Protein AF-A0A402BF97-F1 (afdb_monomer)

Organism: NCBI:txid2014873

Mean predicted aligned error: 12.99 Å

Structure (mmCIF, N/CA/C/O backbone):
data_AF-A0A402BF97-F1
#
_entry.id   AF-A0A402BF97-F1
#
loop_
_atom_site.group_PDB
_a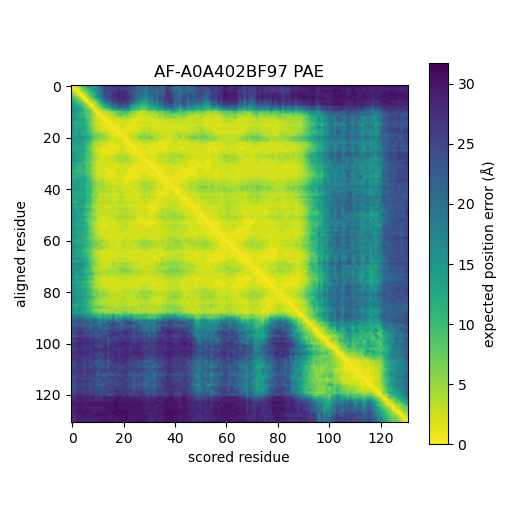tom_site.id
_atom_site.type_symbol
_atom_site.label_atom_id
_atom_site.label_alt_id
_atom_site.label_comp_id
_atom_site.label_asym_id
_atom_site.label_entity_id
_atom_site.label_seq_id
_atom_site.pdbx_PDB_ins_code
_atom_site.Cartn_x
_atom_site.Cartn_y
_atom_site.Cartn_z
_atom_site.occupancy
_atom_site.B_iso_or_equiv
_atom_site.auth_seq_id
_atom_site.auth_comp_id
_atom_site.auth_asym_id
_atom_site.auth_atom_id
_atom_site.pdbx_PDB_model_num
ATOM 1 N N . MET A 1 1 ? 10.511 -1.731 18.478 1.00 39.34 1 MET A N 1
ATOM 2 C CA . MET A 1 1 ? 10.636 -0.772 17.361 1.00 39.34 1 MET A CA 1
ATOM 3 C C . MET A 1 1 ? 11.993 -0.992 16.703 1.00 39.34 1 MET A C 1
ATOM 5 O O . MET A 1 1 ? 12.983 -0.596 17.311 1.00 39.34 1 MET A O 1
ATOM 9 N N . PRO A 1 2 ? 12.118 -1.704 15.572 1.00 38.75 2 PRO A N 1
ATOM 10 C CA . PRO A 1 2 ? 13.431 -1.872 14.973 1.00 38.75 2 PRO A CA 1
ATOM 11 C C . PRO A 1 2 ? 13.838 -0.575 14.261 1.00 38.75 2 PRO A C 1
ATOM 13 O O . PRO A 1 2 ? 13.144 -0.112 13.363 1.00 38.75 2 PRO A O 1
ATOM 16 N N . GLY A 1 3 ? 14.974 -0.020 14.689 1.00 37.81 3 GLY A N 1
ATOM 17 C CA . GLY A 1 3 ? 15.880 0.729 13.818 1.00 37.81 3 GLY A CA 1
ATOM 18 C C . GLY A 1 3 ? 15.685 2.239 13.737 1.00 37.81 3 GLY A C 1
ATOM 19 O O . GLY A 1 3 ? 15.266 2.763 12.713 1.00 37.81 3 GLY A O 1
ATOM 20 N N . ARG A 1 4 ? 16.097 2.963 14.779 1.00 64.31 4 ARG A N 1
ATOM 21 C CA . ARG A 1 4 ? 16.558 4.350 14.626 1.00 64.31 4 ARG A CA 1
ATOM 22 C C . ARG A 1 4 ? 18.004 4.298 14.107 1.00 64.31 4 ARG A C 1
ATOM 24 O O . ARG A 1 4 ? 18.837 3.841 14.878 1.00 64.31 4 ARG A O 1
ATOM 31 N N . SER A 1 5 ? 18.269 4.745 12.869 1.00 53.91 5 SER A N 1
ATOM 32 C CA . SER A 1 5 ? 19.495 5.451 12.410 1.00 53.91 5 SER A CA 1
ATOM 33 C C . SER A 1 5 ? 19.786 5.267 10.905 1.00 53.91 5 SER A C 1
ATOM 35 O O . SER A 1 5 ? 20.597 4.427 10.533 1.00 53.91 5 SER A O 1
ATOM 37 N N . ASP A 1 6 ? 19.206 6.112 10.054 1.00 41.72 6 ASP A N 1
ATOM 38 C CA . ASP A 1 6 ? 19.959 6.851 9.031 1.00 41.72 6 ASP A CA 1
ATOM 39 C C . ASP A 1 6 ? 19.217 8.181 8.781 1.00 41.72 6 ASP A C 1
ATOM 41 O O . ASP A 1 6 ? 18.034 8.303 9.095 1.00 41.72 6 ASP A O 1
ATOM 45 N N . GLY A 1 7 ? 19.929 9.218 8.342 1.00 43.75 7 GLY A N 1
ATOM 46 C CA . GLY A 1 7 ? 19.412 10.578 8.157 1.00 43.75 7 GLY A CA 1
ATOM 47 C C . GLY A 1 7 ? 18.407 10.762 7.012 1.00 43.75 7 GLY A C 1
ATOM 48 O O . GLY A 1 7 ? 18.097 11.904 6.677 1.00 43.75 7 GLY A O 1
ATOM 49 N N . SER A 1 8 ? 17.889 9.695 6.411 1.00 49.78 8 SER A N 1
ATOM 50 C CA . SER A 1 8 ? 16.807 9.748 5.436 1.00 49.78 8 SER A CA 1
ATOM 51 C C . SER A 1 8 ? 15.483 9.898 6.164 1.00 49.78 8 SER A C 1
ATOM 53 O O . SER A 1 8 ? 14.869 8.944 6.639 1.00 49.78 8 SER A O 1
ATOM 55 N N . GLN A 1 9 ? 15.027 11.144 6.246 1.00 57.75 9 GLN A N 1
ATOM 56 C CA . GLN A 1 9 ? 13.617 11.448 6.448 1.00 57.75 9 GLN A CA 1
ATOM 57 C C . GLN A 1 9 ? 12.838 10.751 5.323 1.00 57.75 9 GLN A C 1
ATOM 59 O O . GLN A 1 9 ? 12.789 11.245 4.193 1.00 57.75 9 GLN A O 1
ATOM 64 N N . TRP A 1 10 ? 12.270 9.575 5.589 1.00 64.44 10 TRP A N 1
ATOM 65 C CA . TRP A 1 10 ? 11.377 8.922 4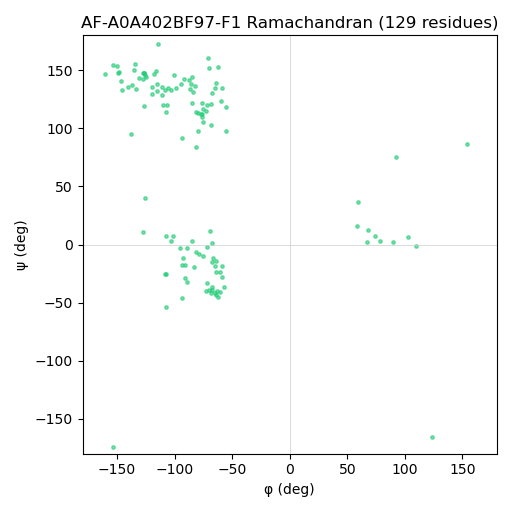.638 1.00 64.44 10 TRP A CA 1
ATOM 66 C C . TRP A 1 10 ? 10.108 9.760 4.564 1.00 64.44 10 TRP A C 1
ATOM 68 O O . TRP A 1 10 ? 9.278 9.766 5.474 1.00 64.44 10 TRP A O 1
ATOM 78 N N . HIS A 1 11 ? 9.997 10.533 3.492 1.00 80.62 11 HIS A N 1
ATOM 79 C CA . HIS A 1 11 ? 8.844 11.383 3.272 1.00 80.62 11 HIS A CA 1
ATOM 80 C C . HIS A 1 11 ? 7.631 10.487 3.021 1.00 80.62 11 HIS A C 1
ATOM 82 O O . HIS A 1 11 ? 7.686 9.539 2.234 1.00 80.62 11 HIS A O 1
ATOM 88 N N . THR A 1 12 ? 6.545 10.768 3.736 1.00 87.31 12 THR A N 1
ATOM 89 C CA . THR A 1 12 ? 5.246 10.156 3.462 1.00 87.31 12 THR A CA 1
ATOM 90 C C . THR A 1 12 ? 4.574 10.983 2.380 1.00 87.31 12 THR A C 1
ATOM 92 O O . THR A 1 12 ? 4.386 12.184 2.564 1.00 87.31 12 THR A O 1
ATOM 95 N N . TYR A 1 13 ? 4.234 10.349 1.262 1.00 90.38 13 TYR A N 1
ATOM 96 C CA . TYR A 1 13 ? 3.660 11.027 0.096 1.00 90.38 13 TYR A CA 1
ATOM 97 C C . TYR A 1 13 ? 2.176 10.718 -0.087 1.00 90.38 13 TYR A C 1
ATOM 99 O O . TYR A 1 13 ? 1.444 11.532 -0.643 1.00 90.38 13 TYR A O 1
ATOM 107 N N . ALA A 1 14 ? 1.716 9.573 0.422 1.00 93.38 14 ALA A N 1
ATOM 108 C CA . ALA A 1 14 ? 0.337 9.132 0.282 1.00 93.38 14 ALA A CA 1
ATOM 109 C C . ALA A 1 14 ? -0.254 8.699 1.627 1.00 93.38 14 ALA A C 1
ATOM 111 O O . ALA A 1 14 ? 0.424 8.088 2.457 1.00 93.38 14 ALA A O 1
ATOM 112 N N . LEU A 1 15 ? -1.540 8.990 1.821 1.00 95.56 15 LEU A N 1
ATOM 113 C CA . LEU A 1 15 ? -2.302 8.640 3.014 1.00 95.56 15 LEU A CA 1
ATOM 114 C C . LEU A 1 15 ? -3.751 8.343 2.625 1.00 95.56 15 LEU A C 1
ATOM 116 O O . LEU A 1 15 ? -4.326 9.055 1.804 1.00 95.56 15 LEU A O 1
ATOM 120 N N . THR A 1 16 ? -4.361 7.335 3.237 1.00 96.12 16 THR A N 1
ATOM 121 C CA . THR A 1 16 ? -5.793 7.074 3.091 1.00 96.12 16 THR A CA 1
ATOM 122 C C . THR A 1 16 ? -6.373 6.464 4.361 1.00 96.12 16 THR A C 1
ATOM 124 O O . THR A 1 16 ? -5.685 5.751 5.095 1.00 96.12 16 THR A O 1
ATOM 127 N N . TRP A 1 17 ? -7.639 6.765 4.630 1.00 95.69 17 TRP A N 1
ATOM 128 C CA . TRP A 1 17 ? -8.387 6.161 5.725 1.00 95.69 17 TRP A CA 1
ATOM 129 C C . TRP A 1 17 ? -9.005 4.851 5.269 1.00 95.69 17 TRP A C 1
ATOM 131 O O . TRP A 1 17 ? -9.579 4.775 4.183 1.00 95.69 17 TRP A O 1
ATOM 141 N N . ALA A 1 18 ? -8.940 3.838 6.126 1.00 93.88 18 ALA A N 1
ATOM 142 C CA . ALA A 1 18 ? -9.832 2.709 5.983 1.00 93.88 18 ALA A CA 1
ATOM 143 C C . ALA A 1 18 ? -11.275 3.139 6.332 1.00 93.88 18 ALA A C 1
ATOM 145 O O . ALA A 1 18 ? -11.476 4.042 7.150 1.00 93.88 18 ALA A O 1
ATOM 146 N N . PRO A 1 19 ? -12.296 2.483 5.756 1.00 91.81 19 PRO A N 1
ATOM 147 C CA . PRO A 1 19 ? -13.701 2.805 6.011 1.00 91.81 19 PRO A CA 1
ATOM 148 C C . PRO A 1 19 ? -14.135 2.540 7.455 1.00 91.81 19 PRO A C 1
ATOM 150 O O . PRO A 1 19 ? -15.154 3.064 7.892 1.00 91.81 19 PRO A O 1
ATOM 153 N N . ASP A 1 20 ? -13.371 1.728 8.193 1.00 89.94 20 ASP A N 1
ATOM 154 C CA . ASP A 1 20 ? -13.597 1.462 9.615 1.00 89.94 20 ASP A CA 1
ATOM 155 C C . ASP A 1 20 ? -13.353 2.698 10.506 1.00 89.94 20 ASP A C 1
ATOM 157 O O . ASP A 1 20 ? -13.758 2.705 11.667 1.00 89.94 20 ASP A O 1
ATOM 161 N N . GLY A 1 21 ? -12.689 3.737 9.979 1.00 90.44 21 GLY A N 1
ATOM 162 C CA . GLY A 1 21 ? -12.308 4.944 10.713 1.00 90.44 21 GLY A CA 1
ATOM 163 C C . GLY A 1 21 ? -11.257 4.725 11.809 1.00 90.44 21 GLY A C 1
ATOM 164 O O . GLY A 1 21 ? -10.894 5.672 12.504 1.00 90.44 21 GLY A O 1
ATOM 165 N N . ALA A 1 22 ? -10.761 3.500 11.977 1.00 93.25 22 ALA A N 1
ATOM 166 C CA . ALA A 1 22 ? -9.802 3.110 13.007 1.00 93.25 22 ALA A CA 1
ATOM 167 C C . ALA A 1 22 ? -8.414 2.830 12.423 1.00 93.25 22 ALA A C 1
ATOM 169 O O . ALA A 1 22 ? -7.409 2.973 13.127 1.00 93.25 22 ALA A O 1
ATOM 170 N N . THR A 1 23 ? -8.359 2.464 11.142 1.00 94.38 23 THR A N 1
ATOM 171 C CA . THR A 1 23 ? -7.130 2.113 10.443 1.00 94.38 23 THR A CA 1
ATOM 172 C C . THR A 1 23 ? -6.746 3.205 9.447 1.00 94.38 23 THR A C 1
ATOM 174 O O . THR A 1 23 ? -7.558 3.670 8.646 1.00 94.38 23 THR A O 1
ATOM 177 N N . LEU A 1 24 ? -5.476 3.602 9.461 1.00 95.25 24 LEU A N 1
ATOM 178 C CA . LEU A 1 24 ? -4.899 4.533 8.493 1.00 95.25 24 LEU A CA 1
ATOM 179 C C . LEU A 1 24 ? -3.834 3.812 7.676 1.00 95.25 24 LEU A C 1
ATOM 181 O O . LEU A 1 24 ? -3.033 3.070 8.238 1.00 95.25 24 LEU A O 1
ATOM 185 N N . VAL A 1 25 ? -3.787 4.041 6.367 1.00 96.12 25 VAL A N 1
ATOM 186 C CA . VAL A 1 25 ? -2.740 3.491 5.502 1.00 96.12 25 VAL A CA 1
ATOM 187 C C . VAL A 1 25 ? -1.898 4.620 4.931 1.00 96.12 25 VAL A C 1
ATOM 189 O O . VAL A 1 25 ? -2.430 5.608 4.432 1.00 96.12 25 VAL A O 1
ATOM 192 N N . SER A 1 26 ? -0.579 4.476 4.999 1.00 95.56 26 SER A N 1
ATOM 193 C CA . SER A 1 26 ? 0.380 5.453 4.479 1.00 95.56 26 SER A CA 1
ATOM 194 C C . SER A 1 26 ? 1.373 4.814 3.517 1.00 95.56 26 SER A C 1
ATOM 196 O O . SER A 1 26 ? 1.801 3.684 3.756 1.00 95.56 26 SER A O 1
ATOM 198 N N . GLY A 1 27 ? 1.795 5.566 2.502 1.00 94.88 27 GLY A N 1
ATOM 199 C CA . GLY A 1 27 ? 2.841 5.198 1.549 1.00 94.88 27 GLY A CA 1
ATOM 200 C C . GLY A 1 27 ? 4.006 6.189 1.576 1.00 94.88 27 GLY A C 1
ATOM 201 O O . GLY A 1 27 ? 3.791 7.404 1.628 1.00 94.88 27 GLY A O 1
ATOM 202 N N . GLY A 1 28 ? 5.234 5.666 1.569 1.00 91.00 28 GLY A N 1
ATOM 203 C CA . GLY A 1 28 ? 6.464 6.454 1.681 1.00 91.00 28 GLY A CA 1
ATOM 204 C C . GLY A 1 28 ? 7.361 6.427 0.442 1.00 91.00 28 GLY A C 1
ATOM 205 O O . GLY A 1 28 ? 7.144 5.664 -0.501 1.00 91.00 28 GLY A O 1
ATOM 206 N N . GLY A 1 29 ? 8.406 7.260 0.471 1.00 92.12 29 GLY A N 1
ATOM 207 C CA . GLY A 1 29 ? 9.489 7.268 -0.528 1.00 92.12 29 GLY A CA 1
ATOM 208 C C . GLY A 1 29 ? 10.331 5.990 -0.560 1.00 92.12 29 GLY A C 1
ATOM 209 O O . GLY A 1 29 ? 11.069 5.755 -1.507 1.00 92.12 29 GLY A O 1
ATOM 210 N N . ASP A 1 30 ? 10.203 5.155 0.467 1.00 90.62 30 ASP A N 1
ATOM 211 C CA . ASP A 1 30 ? 10.841 3.847 0.580 1.00 90.62 30 ASP A CA 1
ATOM 212 C C . ASP A 1 30 ? 10.049 2.720 -0.105 1.00 90.62 30 ASP A C 1
ATOM 214 O O . ASP A 1 30 ? 10.423 1.555 0.006 1.00 90.62 30 ASP A O 1
ATOM 218 N N . GLY A 1 31 ? 8.934 3.040 -0.770 1.00 91.81 31 GLY A N 1
ATOM 219 C CA . GLY A 1 31 ? 8.100 2.054 -1.463 1.00 91.81 31 GLY A CA 1
ATOM 220 C C . GLY A 1 31 ? 7.265 1.166 -0.550 1.00 91.81 31 GLY A C 1
ATOM 221 O O . GLY A 1 31 ? 6.607 0.231 -1.018 1.00 91.81 31 GLY A O 1
ATOM 222 N N . MET A 1 32 ? 7.255 1.464 0.750 1.00 93.88 32 MET A N 1
ATOM 223 C CA . MET A 1 32 ? 6.547 0.687 1.756 1.00 93.88 32 MET A CA 1
ATOM 224 C C . MET A 1 32 ? 5.159 1.269 2.018 1.00 93.88 32 MET A C 1
ATOM 226 O O . MET A 1 32 ? 4.985 2.480 2.194 1.00 93.88 32 MET A O 1
ATOM 230 N N . LEU A 1 33 ? 4.178 0.378 2.137 1.00 95.44 33 LEU A N 1
ATOM 231 C CA . LEU A 1 33 ? 2.878 0.666 2.734 1.00 95.44 33 LEU A CA 1
ATOM 232 C C . LEU A 1 33 ? 2.908 0.338 4.216 1.00 95.44 33 LEU A C 1
ATOM 234 O O . LEU A 1 33 ? 3.513 -0.653 4.623 1.00 95.44 33 LEU A O 1
ATOM 238 N N . ARG A 1 34 ? 2.235 1.151 5.025 1.00 94.62 34 ARG A N 1
ATOM 239 C CA . ARG A 1 34 ? 2.115 0.960 6.475 1.00 94.62 34 ARG A CA 1
ATOM 240 C C . ARG A 1 34 ? 0.673 1.146 6.906 1.00 94.62 34 ARG A C 1
ATOM 242 O O . ARG A 1 34 ? 0.058 2.133 6.516 1.00 94.62 34 ARG A O 1
ATOM 249 N N . TRP A 1 35 ? 0.174 0.229 7.725 1.00 95.56 35 TRP A N 1
ATOM 250 C CA . TRP A 1 35 ? -1.134 0.312 8.363 1.00 95.56 35 TRP A CA 1
ATOM 251 C C . TRP A 1 35 ? -0.947 0.709 9.818 1.00 95.56 35 TRP A C 1
ATOM 253 O O . TRP A 1 35 ? -0.138 0.119 10.539 1.00 95.56 35 TRP A O 1
ATOM 263 N N . TRP A 1 36 ? -1.739 1.676 10.247 1.00 95.31 36 TRP A N 1
ATOM 264 C CA . TRP A 1 36 ? -1.692 2.259 11.571 1.00 95.31 36 TRP A CA 1
ATOM 265 C C . TRP A 1 36 ? -3.022 2.039 12.265 1.00 95.31 36 TRP A C 1
ATOM 267 O O . TRP A 1 36 ? -4.067 2.382 11.718 1.00 95.31 36 TRP A O 1
ATOM 277 N N . ASP A 1 37 ? -2.967 1.513 13.481 1.00 94.75 37 ASP A N 1
ATOM 278 C CA . ASP A 1 37 ? -4.093 1.564 14.401 1.00 94.75 37 ASP A CA 1
ATOM 279 C C . ASP A 1 37 ? -4.082 2.939 15.072 1.00 94.75 37 ASP A C 1
ATOM 281 O O . ASP A 1 37 ? -3.150 3.283 15.806 1.00 94.75 37 ASP A O 1
ATOM 285 N N . VAL A 1 38 ? -5.100 3.751 14.791 1.00 94.31 38 VAL A N 1
ATOM 286 C CA . VAL A 1 38 ? -5.159 5.140 15.262 1.00 94.31 38 VAL A CA 1
ATOM 287 C C . VAL A 1 38 ? -5.421 5.221 16.764 1.00 94.31 38 VAL A C 1
ATOM 289 O O . VAL A 1 38 ? -4.889 6.111 17.431 1.00 94.31 38 VAL A O 1
ATOM 292 N N . ALA A 1 39 ? -6.188 4.282 17.321 1.00 93.81 39 ALA A N 1
ATOM 293 C CA . ALA A 1 39 ? -6.474 4.252 18.751 1.00 93.81 39 ALA A CA 1
ATOM 294 C C . ALA A 1 39 ? -5.210 3.919 19.556 1.00 93.81 39 ALA A C 1
ATOM 296 O O . ALA A 1 39 ? -4.936 4.547 20.581 1.00 93.81 39 ALA A O 1
ATOM 297 N N . ARG A 1 40 ? -4.418 2.962 19.064 1.00 93.38 40 ARG A N 1
ATOM 298 C CA . ARG A 1 40 ? -3.158 2.524 19.681 1.00 93.38 40 ARG A CA 1
ATOM 299 C C . ARG A 1 40 ? -1.969 3.409 19.312 1.00 93.38 40 ARG A C 1
ATOM 301 O O . ARG A 1 40 ? -0.988 3.421 20.046 1.00 93.38 40 ARG A O 1
ATOM 308 N N . LYS A 1 41 ? -2.073 4.191 18.231 1.00 93.00 41 LYS A N 1
ATOM 309 C CA . LYS A 1 41 ? -0.994 5.014 17.648 1.00 93.00 41 LYS A CA 1
ATOM 310 C C . LYS A 1 41 ? 0.218 4.180 17.235 1.00 93.00 41 LYS A C 1
ATOM 312 O O . LYS A 1 41 ? 1.362 4.614 17.361 1.00 93.00 41 LYS A O 1
ATOM 317 N N . GLU A 1 42 ? -0.037 2.978 16.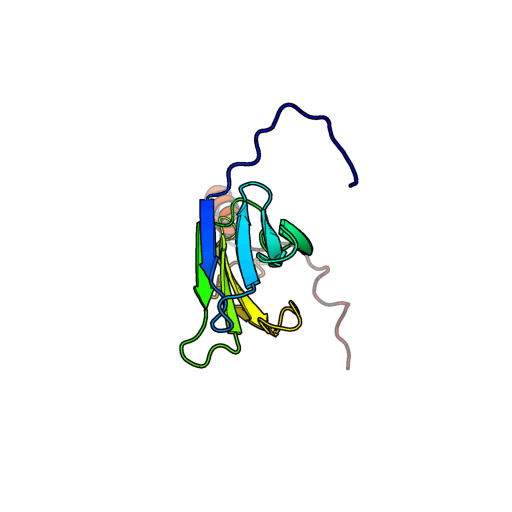737 1.00 92.38 42 GLU A N 1
ATOM 318 C CA . GLU A 1 42 ? 0.996 2.001 16.409 1.00 92.38 42 GLU A CA 1
ATOM 319 C C . GLU A 1 42 ? 0.883 1.549 14.957 1.00 92.38 42 GLU A C 1
ATOM 321 O O . GLU A 1 42 ? -0.211 1.388 14.417 1.00 92.38 42 GLU A O 1
ATOM 326 N N . CYS A 1 43 ? 2.037 1.319 14.329 1.00 93.38 43 CYS A N 1
ATOM 327 C CA . CYS A 1 43 ? 2.100 0.638 13.043 1.00 93.38 43 CYS A CA 1
ATOM 328 C C . CYS A 1 43 ? 1.894 -0.857 13.287 1.00 93.38 43 CYS A C 1
ATOM 330 O O . CYS A 1 43 ? 2.743 -1.517 13.888 1.00 93.38 43 CYS A O 1
ATOM 332 N N . VAL A 1 44 ? 0.765 -1.381 12.824 1.00 94.19 44 VAL A N 1
ATOM 333 C CA . VAL A 1 44 ? 0.390 -2.788 13.012 1.00 94.19 44 VAL A CA 1
ATOM 334 C C . VAL A 1 44 ? 0.880 -3.675 11.872 1.00 94.19 44 VAL A C 1
ATOM 336 O O . VAL A 1 44 ? 0.939 -4.895 12.018 1.00 94.19 44 VAL A O 1
ATOM 339 N N . ARG A 1 45 ? 1.230 -3.082 10.723 1.00 92.31 45 ARG A N 1
ATOM 340 C CA . ARG A 1 45 ? 1.676 -3.815 9.535 1.00 92.31 45 ARG A CA 1
ATOM 341 C C . ARG A 1 45 ? 2.443 -2.914 8.585 1.00 92.31 45 ARG A C 1
ATOM 343 O O . ARG A 1 45 ? 2.082 -1.756 8.401 1.00 92.31 45 ARG A O 1
ATOM 350 N N . PHE A 1 46 ? 3.426 -3.485 7.902 1.00 92.50 46 PHE A N 1
ATOM 351 C C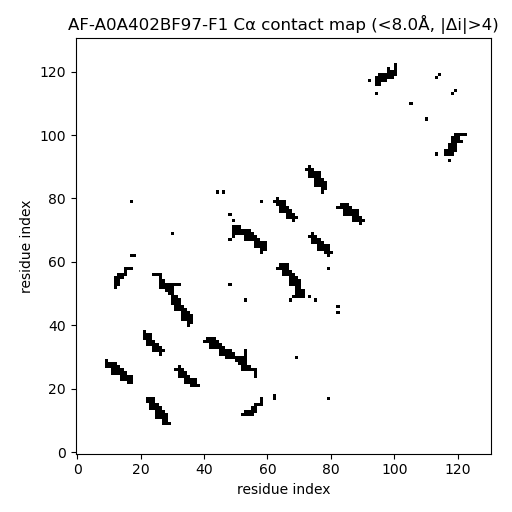A . PHE A 1 46 ? 4.050 -2.870 6.740 1.00 92.50 46 PHE A CA 1
ATOM 352 C C . PHE A 1 46 ? 4.221 -3.893 5.615 1.00 92.50 46 PHE A C 1
ATOM 354 O O . PHE A 1 46 ? 4.346 -5.092 5.875 1.00 92.50 46 PHE A O 1
ATOM 361 N N . CYS A 1 47 ? 4.186 -3.427 4.371 1.00 92.12 47 CYS A N 1
ATOM 362 C CA . CYS A 1 47 ? 4.353 -4.254 3.180 1.00 92.12 47 CYS A CA 1
ATOM 363 C C . CYS A 1 47 ? 5.187 -3.509 2.143 1.00 92.12 47 CYS A C 1
ATOM 365 O O . CYS A 1 47 ? 4.932 -2.338 1.868 1.00 92.12 47 CYS A O 1
ATOM 367 N N . GLU A 1 48 ? 6.145 -4.206 1.542 1.00 92.56 48 GLU A N 1
ATOM 368 C CA . GLU A 1 48 ? 6.877 -3.699 0.387 1.00 92.56 48 GLU A CA 1
ATOM 369 C C . GLU A 1 48 ? 5.950 -3.724 -0.829 1.00 92.56 48 GLU A C 1
ATOM 371 O O . GLU A 1 48 ? 5.470 -4.787 -1.236 1.00 92.56 48 GLU A O 1
ATOM 376 N N . ALA A 1 49 ? 5.632 -2.543 -1.353 1.00 91.62 49 ALA A N 1
ATOM 377 C CA . ALA A 1 49 ? 4.671 -2.388 -2.432 1.00 91.62 49 ALA A CA 1
ATOM 378 C C . ALA A 1 49 ? 5.355 -2.049 -3.750 1.00 91.62 49 ALA A C 1
ATOM 380 O O . ALA A 1 49 ? 5.153 -2.751 -4.735 1.00 91.62 49 ALA A O 1
ATOM 381 N N . HIS A 1 50 ? 6.174 -1.002 -3.777 1.00 92.38 50 HIS A N 1
ATOM 382 C CA . HIS A 1 50 ? 6.709 -0.457 -5.021 1.00 92.38 50 HIS A CA 1
ATOM 383 C C . HIS A 1 5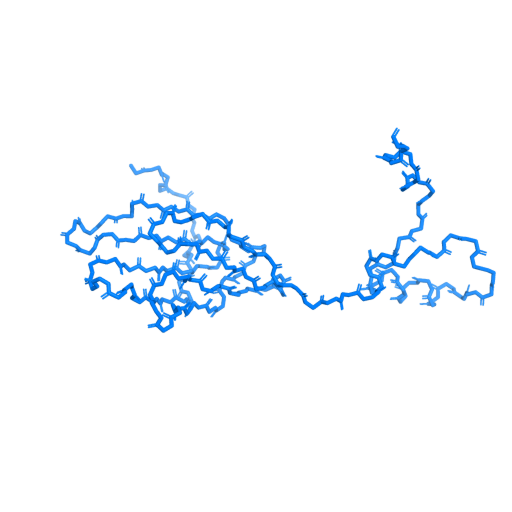0 ? 8.231 -0.347 -4.976 1.00 92.38 50 HIS A C 1
ATOM 385 O O . HIS A 1 50 ? 8.819 -0.082 -3.932 1.00 92.38 50 HIS A O 1
ATOM 391 N N . GLN A 1 51 ? 8.874 -0.517 -6.133 1.00 89.69 51 GLN A N 1
ATOM 392 C CA . GLN A 1 51 ? 10.288 -0.174 -6.301 1.00 89.69 51 GLN A CA 1
ATOM 393 C C . GLN A 1 51 ? 10.411 1.335 -6.542 1.00 89.69 51 GLN A C 1
ATOM 395 O O . GLN A 1 51 ? 10.444 1.788 -7.684 1.00 89.69 51 GLN A O 1
ATOM 400 N N . GLY A 1 52 ? 10.421 2.107 -5.456 1.00 89.31 52 GLY A N 1
ATOM 401 C CA . GLY A 1 52 ? 10.439 3.572 -5.475 1.00 89.31 52 GLY A CA 1
ATOM 402 C C . GLY A 1 52 ? 9.266 4.170 -4.705 1.00 89.31 52 GLY A C 1
ATOM 403 O O . GLY A 1 52 ? 8.594 3.477 -3.949 1.00 89.31 52 GLY A O 1
ATOM 404 N N . THR A 1 53 ? 9.007 5.461 -4.886 1.00 91.31 53 THR A N 1
ATOM 405 C CA . THR A 1 53 ? 8.028 6.195 -4.077 1.00 91.31 53 THR A CA 1
ATOM 406 C C . THR A 1 53 ? 6.613 5.680 -4.302 1.00 91.31 53 THR A C 1
ATOM 408 O O . THR A 1 53 ? 6.178 5.512 -5.442 1.00 91.31 53 THR A O 1
ATOM 411 N N . VAL A 1 54 ? 5.859 5.486 -3.215 1.00 95.12 54 VAL A N 1
ATOM 412 C CA . VAL A 1 54 ? 4.405 5.307 -3.296 1.00 95.12 54 VAL A CA 1
ATOM 413 C C . VAL A 1 54 ? 3.766 6.671 -3.527 1.00 95.12 54 VAL A C 1
ATOM 415 O O . VAL A 1 54 ? 3.791 7.530 -2.649 1.00 95.12 54 VAL A O 1
ATOM 418 N N . GLN A 1 55 ? 3.182 6.864 -4.702 1.00 93.62 55 GLN A N 1
ATOM 419 C CA . GLN A 1 55 ? 2.666 8.159 -5.143 1.00 93.62 55 GLN A CA 1
ATOM 420 C C . GLN A 1 55 ? 1.209 8.383 -4.735 1.00 93.62 55 GLN A C 1
ATOM 422 O O . GLN A 1 55 ? 0.795 9.514 -4.487 1.00 93.62 55 GLN A O 1
ATOM 427 N N . SER A 1 56 ? 0.401 7.322 -4.672 1.00 93.81 56 SER A N 1
ATOM 428 C CA . SER A 1 56 ? -1.013 7.453 -4.321 1.00 93.81 56 SER A CA 1
ATOM 429 C C . SER A 1 56 ? -1.590 6.191 -3.698 1.00 93.81 56 SER A C 1
ATOM 431 O O . SER A 1 56 ? -1.113 5.077 -3.936 1.00 93.81 56 SER A O 1
ATOM 433 N N . LEU A 1 57 ? -2.642 6.399 -2.907 1.00 96.56 57 LEU A N 1
ATOM 434 C CA . LEU A 1 57 ? -3.424 5.366 -2.245 1.00 96.56 57 LEU A CA 1
ATOM 435 C C . LEU A 1 57 ? -4.909 5.682 -2.356 1.00 96.56 57 LEU A C 1
ATOM 437 O O . LEU A 1 57 ? -5.323 6.819 -2.135 1.00 96.56 57 LEU A O 1
ATOM 441 N N . MET A 1 58 ? -5.712 4.664 -2.647 1.00 96.12 58 MET A N 1
ATOM 442 C CA . MET A 1 58 ? -7.164 4.798 -2.706 1.00 96.12 58 MET A CA 1
ATOM 443 C C . MET A 1 58 ? -7.839 3.519 -2.231 1.00 96.12 58 MET A C 1
ATOM 445 O O . MET A 1 58 ? -7.473 2.428 -2.656 1.00 96.12 58 MET A O 1
ATOM 449 N N . VAL A 1 59 ? -8.834 3.652 -1.361 1.00 96.06 59 VAL A N 1
ATOM 450 C CA . VAL A 1 59 ? -9.684 2.531 -0.950 1.00 96.06 59 VAL A CA 1
ATOM 451 C C . VAL A 1 59 ? -10.847 2.395 -1.933 1.00 96.06 59 VAL A C 1
ATOM 453 O O . VAL A 1 59 ? -11.372 3.399 -2.419 1.00 96.06 59 VAL A O 1
ATOM 456 N N . SER A 1 60 ? -11.238 1.164 -2.258 1.00 93.94 60 SER A N 1
ATOM 457 C CA . SER A 1 60 ? -12.412 0.899 -3.086 1.00 93.94 60 SER A CA 1
ATOM 458 C C . SER A 1 60 ? -13.693 1.414 -2.414 1.00 93.94 60 SER A C 1
ATOM 460 O O . SER A 1 60 ? -13.777 1.451 -1.187 1.00 93.94 60 SER A O 1
ATOM 462 N N . PRO A 1 61 ? -14.738 1.771 -3.181 1.00 90.88 61 PRO A N 1
ATOM 463 C CA . PRO A 1 61 ? -15.991 2.264 -2.601 1.00 90.88 61 PRO A CA 1
ATOM 464 C C . PRO A 1 61 ? -16.677 1.277 -1.645 1.00 90.88 61 PRO A C 1
ATOM 466 O O . PRO A 1 61 ? -17.379 1.697 -0.731 1.00 90.88 61 PRO A O 1
ATOM 469 N N . ASP A 1 62 ? -16.472 -0.026 -1.851 1.00 92.69 62 ASP A N 1
ATOM 470 C CA . ASP A 1 62 ? -16.974 -1.090 -0.975 1.00 92.69 62 ASP A CA 1
ATOM 471 C C . ASP A 1 62 ? -16.102 -1.324 0.272 1.00 92.69 62 ASP A C 1
ATOM 473 O O . ASP A 1 62 ? -16.476 -2.098 1.150 1.00 92.69 62 ASP A O 1
ATOM 477 N N . GLY A 1 63 ? -14.945 -0.663 0.362 1.00 92.50 63 GLY A N 1
ATOM 478 C CA . GLY A 1 63 ? -14.060 -0.739 1.513 1.00 92.50 63 GLY A CA 1
ATOM 479 C C . GLY A 1 63 ? -13.184 -1.983 1.606 1.00 92.50 63 GLY A C 1
ATOM 480 O O . GLY A 1 63 ? -12.476 -2.148 2.596 1.00 92.50 63 GLY A O 1
ATOM 481 N N . THR A 1 64 ? -13.231 -2.870 0.614 1.00 93.50 64 THR A N 1
ATOM 482 C CA . THR A 1 64 ? -12.565 -4.178 0.688 1.00 93.50 64 THR A CA 1
ATOM 483 C C . THR A 1 64 ? -11.138 -4.158 0.149 1.00 93.50 64 THR A C 1
ATOM 485 O O . THR A 1 64 ? -10.282 -4.920 0.609 1.00 93.50 64 THR A O 1
ATOM 488 N N . LEU A 1 65 ? -10.862 -3.269 -0.805 1.00 95.62 65 LEU A N 1
ATOM 489 C CA . LEU A 1 65 ? -9.595 -3.190 -1.510 1.00 95.62 65 LEU A CA 1
ATOM 490 C C . LEU A 1 65 ? -8.901 -1.856 -1.262 1.00 95.62 65 LEU A C 1
ATOM 492 O O . LEU A 1 65 ? -9.519 -0.800 -1.169 1.00 95.62 65 LEU A O 1
ATOM 496 N N . LEU A 1 66 ? -7.580 -1.915 -1.233 1.00 96.50 66 LEU A N 1
ATOM 497 C CA . LEU A 1 66 ? -6.692 -0.774 -1.331 1.00 96.50 66 LEU A CA 1
ATOM 498 C C . LEU A 1 66 ? -5.964 -0.857 -2.670 1.00 96.50 66 LEU A C 1
ATOM 500 O O . LEU A 1 66 ? -5.355 -1.876 -2.987 1.00 96.50 66 LEU A O 1
ATOM 504 N N . ALA A 1 67 ? -5.995 0.221 -3.436 1.00 95.94 67 ALA A N 1
ATOM 505 C CA . ALA A 1 67 ? -5.159 0.417 -4.604 1.00 95.94 67 ALA A CA 1
ATOM 506 C C . ALA A 1 67 ? -3.957 1.294 -4.239 1.00 95.94 67 ALA A C 1
ATOM 508 O O . ALA A 1 67 ? -4.117 2.333 -3.595 1.00 95.94 67 ALA A O 1
ATOM 509 N N . SER A 1 68 ? -2.765 0.894 -4.678 1.00 95.44 68 SER A N 1
ATOM 510 C CA . SER A 1 68 ? -1.542 1.691 -4.576 1.00 95.44 68 SER A CA 1
ATOM 511 C C . SER A 1 68 ? -0.864 1.837 -5.934 1.00 95.44 68 SER A C 1
ATOM 513 O O . SER A 1 68 ? -0.921 0.932 -6.771 1.00 95.44 68 SER A O 1
ATOM 515 N N . CYS A 1 69 ? -0.212 2.976 -6.152 1.00 94.00 69 CYS A N 1
ATOM 516 C CA . CYS A 1 69 ? 0.658 3.192 -7.304 1.00 94.00 69 CYS A CA 1
ATOM 517 C C . CYS A 1 69 ? 1.976 3.847 -6.893 1.00 94.00 69 CYS A C 1
ATOM 519 O O . CYS A 1 69 ? 2.041 4.550 -5.879 1.00 94.00 69 CYS A O 1
ATOM 521 N N . GLY A 1 70 ? 3.017 3.635 -7.695 1.00 91.12 70 GLY A N 1
ATOM 522 C CA . GLY A 1 70 ? 4.340 4.188 -7.436 1.00 91.12 70 GLY A CA 1
ATOM 523 C C . GLY A 1 70 ? 5.185 4.391 -8.688 1.00 91.12 70 GLY A C 1
ATOM 524 O O . GLY A 1 70 ? 4.722 4.196 -9.815 1.00 91.12 70 GLY A O 1
ATOM 525 N N . ASP A 1 71 ? 6.439 4.785 -8.466 1.00 87.81 71 ASP A N 1
ATOM 526 C CA . ASP A 1 71 ? 7.415 5.117 -9.519 1.00 87.81 71 ASP A CA 1
ATOM 527 C C . ASP A 1 71 ? 7.712 3.947 -10.472 1.00 87.81 71 ASP A C 1
ATOM 529 O O . ASP A 1 71 ? 8.089 4.149 -11.626 1.00 87.81 71 ASP A O 1
ATOM 533 N N . ASP A 1 72 ? 7.487 2.713 -10.021 1.00 85.50 72 ASP A N 1
ATOM 534 C CA . ASP A 1 72 ? 7.677 1.496 -10.812 1.00 85.50 72 ASP A CA 1
ATOM 535 C C . ASP A 1 72 ? 6.617 1.304 -11.917 1.00 85.50 72 ASP A C 1
ATOM 537 O O . ASP A 1 72 ? 6.668 0.335 -12.683 1.00 85.50 72 ASP A O 1
ATOM 541 N N . GLY A 1 73 ? 5.638 2.210 -12.004 1.00 85.19 73 GLY A N 1
ATOM 542 C CA . GLY A 1 73 ? 4.544 2.157 -12.970 1.00 85.19 73 GLY A CA 1
ATOM 543 C C . GLY A 1 73 ? 3.569 1.004 -12.723 1.00 85.19 73 GLY A C 1
ATOM 544 O O . GLY A 1 73 ? 2.758 0.689 -13.600 1.00 85.19 73 GLY A O 1
ATOM 545 N N . ALA A 1 74 ? 3.650 0.354 -11.558 1.00 88.19 74 ALA A N 1
ATOM 546 C CA . ALA A 1 74 ? 2.699 -0.652 -11.126 1.00 88.19 74 ALA A CA 1
ATOM 547 C C . ALA A 1 74 ? 1.487 -0.016 -10.453 1.00 88.19 74 ALA A C 1
ATOM 549 O O . ALA A 1 74 ? 1.599 0.934 -9.680 1.00 88.19 74 ALA A O 1
ATOM 550 N N . LEU A 1 75 ? 0.333 -0.624 -10.687 1.00 93.06 75 LEU A N 1
ATOM 551 C CA . LEU A 1 75 ? -0.858 -0.491 -9.869 1.00 93.06 75 LEU A CA 1
ATOM 552 C C . LEU A 1 75 ? -1.016 -1.803 -9.100 1.00 93.06 75 LEU A C 1
ATOM 554 O O . LEU A 1 75 ? -1.111 -2.875 -9.693 1.00 93.06 75 LEU A O 1
ATOM 558 N N . LEU A 1 76 ? -1.005 -1.740 -7.778 1.00 94.62 76 LEU A N 1
ATOM 559 C CA . LEU A 1 76 ? -1.169 -2.906 -6.919 1.00 94.62 76 LEU A CA 1
ATOM 560 C C . LEU A 1 76 ? -2.501 -2.830 -6.193 1.00 94.62 76 LEU A C 1
ATOM 562 O O . LEU A 1 76 ? -2.868 -1.780 -5.675 1.00 94.62 76 LEU A O 1
ATOM 566 N N . LEU A 1 77 ? -3.209 -3.955 -6.157 1.00 95.94 77 LEU A N 1
ATOM 567 C CA . LEU A 1 77 ? -4.419 -4.127 -5.366 1.00 95.94 77 LEU A CA 1
ATOM 568 C C . LEU A 1 77 ? -4.120 -5.004 -4.160 1.00 95.94 77 LEU A C 1
ATOM 570 O O . LEU A 1 77 ? -3.497 -6.064 -4.280 1.00 95.94 77 LEU A O 1
ATOM 574 N N . TRP A 1 78 ? -4.616 -4.573 -3.012 1.00 96.00 78 TRP A N 1
ATOM 575 C CA . TRP A 1 78 ? -4.439 -5.213 -1.721 1.00 96.00 78 TRP A CA 1
ATOM 576 C C . TRP A 1 78 ? -5.799 -5.426 -1.079 1.00 96.00 78 TRP A C 1
ATOM 578 O O . TRP A 1 78 ? -6.663 -4.561 -1.165 1.00 96.00 78 TRP A O 1
ATOM 588 N N . GLU A 1 79 ? -5.984 -6.544 -0.395 1.00 95.12 79 GLU A N 1
ATOM 589 C CA . GLU A 1 79 ? -7.109 -6.709 0.516 1.00 95.12 79 GLU A CA 1
ATOM 590 C C . GLU A 1 79 ? -6.846 -5.840 1.753 1.00 95.12 79 GLU A C 1
ATOM 592 O O . GLU A 1 79 ? -5.834 -6.019 2.436 1.00 95.12 79 GLU A O 1
ATOM 597 N N . LEU A 1 80 ? -7.729 -4.879 2.031 1.00 91.94 80 LEU A N 1
ATOM 598 C CA . LEU A 1 80 ? -7.470 -3.815 3.005 1.00 91.94 80 LEU A CA 1
ATOM 599 C C . LEU A 1 80 ? -7.252 -4.365 4.423 1.00 91.94 80 LEU A C 1
ATOM 601 O O . LEU A 1 80 ? -6.295 -3.975 5.095 1.00 91.94 80 LEU A O 1
ATOM 605 N N . ASN A 1 81 ? -8.100 -5.302 4.853 1.00 89.12 81 ASN A N 1
ATOM 606 C CA . ASN A 1 81 ? -8.077 -5.869 6.204 1.00 89.12 81 ASN A CA 1
ATOM 607 C C . ASN A 1 81 ? -6.885 -6.807 6.420 1.00 89.12 81 ASN A C 1
ATOM 609 O O . ASN A 1 81 ? -6.274 -6.833 7.491 1.00 89.12 81 ASN A O 1
ATOM 613 N N . SER A 1 82 ? -6.566 -7.616 5.410 1.00 88.88 82 SER A N 1
ATOM 614 C CA . SER A 1 82 ? -5.521 -8.630 5.524 1.00 88.88 82 SER A CA 1
ATOM 615 C C . SER A 1 82 ? -4.157 -8.130 5.068 1.00 88.88 82 SER A C 1
ATOM 617 O O . SER A 1 82 ? -3.181 -8.846 5.284 1.00 88.88 82 SER A O 1
ATOM 619 N N . GLY A 1 83 ? -4.074 -6.964 4.419 1.00 87.50 83 GLY A N 1
ATOM 620 C CA . GLY A 1 83 ? -2.864 -6.413 3.808 1.00 87.50 83 GLY A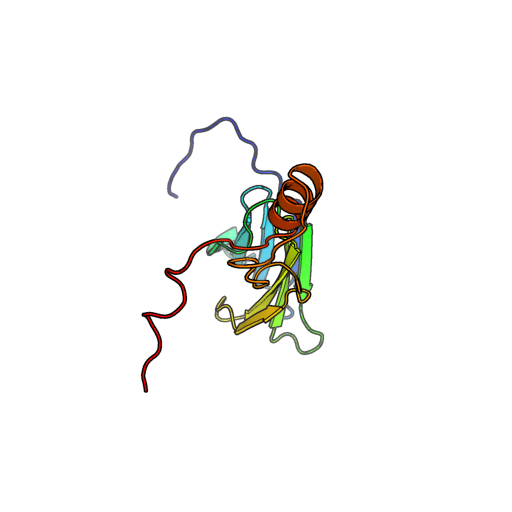 CA 1
ATOM 621 C C . GLY A 1 83 ? -2.235 -7.315 2.743 1.00 87.50 83 GLY A C 1
ATOM 622 O O . GLY A 1 83 ? -1.061 -7.147 2.420 1.00 87.50 83 GLY A O 1
ATOM 623 N N . LYS A 1 84 ? -2.957 -8.322 2.235 1.00 91.81 84 LYS A N 1
ATOM 624 C CA . LYS A 1 84 ? -2.432 -9.242 1.222 1.00 91.81 84 LYS A CA 1
ATOM 625 C C . LYS A 1 84 ? -2.557 -8.627 -0.160 1.00 91.81 84 LYS A C 1
ATOM 627 O O . LYS A 1 84 ? -3.609 -8.108 -0.519 1.00 91.81 84 LYS A O 1
ATOM 632 N N . ARG A 1 85 ? -1.503 -8.751 -0.963 1.00 93.88 85 ARG A N 1
ATOM 633 C CA . ARG A 1 85 ? -1.537 -8.381 -2.378 1.00 93.88 85 ARG A CA 1
ATOM 634 C C . ARG A 1 85 ? -2.450 -9.341 -3.139 1.00 93.88 85 ARG A C 1
ATOM 636 O O . ARG A 1 85 ? -2.184 -10.540 -3.172 1.00 93.88 85 ARG A O 1
ATOM 643 N N . VAL A 1 86 ? -3.487 -8.799 -3.765 1.00 93.56 86 VAL A N 1
ATOM 644 C CA . VAL A 1 86 ? -4.470 -9.544 -4.562 1.00 93.56 86 VAL A CA 1
ATOM 645 C C . VAL A 1 86 ? -4.066 -9.543 -6.027 1.00 93.56 86 VAL A C 1
ATOM 647 O O . VAL A 1 86 ? -4.078 -10.586 -6.675 1.00 93.56 86 VAL A O 1
ATOM 650 N N . GLN A 1 87 ? -3.678 -8.381 -6.556 1.00 90.88 87 GLN A N 1
ATOM 651 C CA . GLN A 1 87 ? -3.441 -8.244 -7.988 1.00 90.88 87 GLN A CA 1
ATOM 652 C C . GLN A 1 87 ? -2.364 -7.213 -8.304 1.00 90.88 87 GLN A C 1
ATOM 654 O O . GLN A 1 87 ? -2.204 -6.210 -7.611 1.00 90.88 87 GLN A O 1
ATOM 659 N N . LEU A 1 88 ? -1.643 -7.479 -9.391 1.00 91.12 88 LEU A N 1
ATOM 660 C CA . LEU A 1 88 ? -0.742 -6.543 -10.043 1.00 91.12 88 LEU A CA 1
ATOM 661 C C . LEU A 1 88 ? -1.348 -6.145 -11.386 1.00 91.12 88 LEU A C 1
ATOM 663 O O . LEU A 1 88 ? -1.569 -6.984 -12.256 1.00 91.12 88 LEU A O 1
ATOM 667 N N . LEU A 1 89 ? -1.599 -4.855 -11.537 1.00 86.62 89 LEU A N 1
ATOM 668 C CA . LEU A 1 89 ? -2.037 -4.206 -12.755 1.00 86.62 89 LEU A CA 1
ATOM 669 C C . LEU A 1 89 ? -0.852 -3.396 -13.284 1.00 86.62 89 LEU A C 1
ATOM 671 O O . LEU A 1 89 ? -0.390 -2.442 -12.667 1.00 86.62 89 LEU A O 1
ATOM 675 N N . ARG A 1 90 ? -0.323 -3.779 -14.436 1.00 79.38 90 ARG A N 1
ATOM 676 C CA . ARG A 1 90 ? 0.667 -2.985 -15.166 1.00 79.38 90 ARG A CA 1
ATOM 677 C C . ARG A 1 90 ? 0.148 -2.808 -16.577 1.00 79.38 90 ARG A C 1
ATOM 679 O O . ARG A 1 90 ? -0.537 -3.686 -17.098 1.00 79.38 90 ARG A O 1
ATOM 686 N N . ARG A 1 91 ? 0.456 -1.668 -17.194 1.00 64.88 91 ARG A N 1
ATOM 687 C CA . ARG A 1 91 ? 0.283 -1.556 -18.643 1.00 64.88 91 ARG A CA 1
ATOM 688 C C . ARG A 1 91 ? 1.142 -2.628 -19.299 1.00 64.88 91 ARG A C 1
ATOM 690 O O . ARG A 1 91 ? 2.301 -2.779 -18.914 1.00 64.88 91 ARG A O 1
ATOM 697 N N . ASP A 1 92 ? 0.578 -3.335 -20.275 1.00 58.81 92 ASP A N 1
ATOM 698 C CA . ASP A 1 92 ? 1.366 -4.216 -21.126 1.00 58.81 92 ASP A CA 1
ATOM 699 C C . ASP A 1 92 ? 2.490 -3.382 -21.735 1.00 58.81 92 ASP A C 1
ATOM 701 O O . ASP A 1 92 ? 2.250 -2.383 -22.418 1.00 58.81 92 ASP A O 1
ATOM 705 N N . ARG A 1 93 ? 3.727 -3.756 -21.418 1.00 60.75 93 ARG A N 1
ATOM 706 C CA . ARG A 1 93 ? 4.915 -3.248 -22.087 1.00 60.75 93 ARG A CA 1
ATOM 707 C C . ARG A 1 93 ? 5.208 -4.250 -23.198 1.00 60.75 93 ARG A C 1
ATOM 709 O O . ARG A 1 93 ? 5.889 -5.239 -22.936 1.00 60.75 93 ARG A O 1
ATOM 716 N N . PRO A 1 94 ? 4.681 -4.048 -24.422 1.00 54.78 94 PRO A N 1
ATOM 717 C CA . PRO A 1 94 ? 4.754 -5.049 -25.491 1.00 54.78 94 PRO A CA 1
ATOM 718 C C . PRO A 1 94 ? 6.195 -5.438 -25.852 1.00 54.78 94 PRO A C 1
ATOM 720 O O . PRO A 1 94 ? 6.421 -6.493 -26.436 1.00 54.78 94 PRO A O 1
ATOM 723 N N . TYR A 1 95 ? 7.172 -4.614 -25.469 1.00 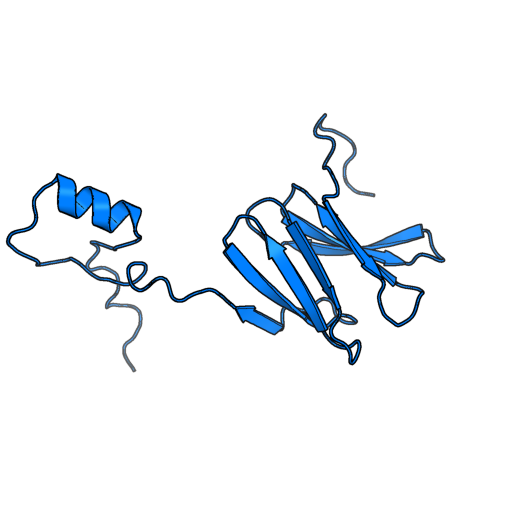54.66 95 TYR A N 1
ATOM 724 C CA . TYR A 1 95 ? 8.588 -4.832 -25.728 1.00 54.66 95 TYR A CA 1
ATOM 725 C C . TYR A 1 95 ? 9.339 -5.541 -24.590 1.00 54.66 95 TYR A C 1
ATOM 727 O O . TYR A 1 95 ? 10.375 -6.123 -24.873 1.00 54.66 95 TYR A O 1
ATOM 735 N N . GLU A 1 96 ? 8.814 -5.604 -23.354 1.00 55.38 96 GLU A N 1
ATOM 736 C CA . GLU A 1 96 ? 9.479 -6.282 -22.212 1.00 55.38 96 GLU A CA 1
ATOM 737 C C . GLU A 1 96 ? 9.594 -7.808 -22.379 1.00 55.38 96 GLU A C 1
ATOM 739 O O . GLU A 1 96 ? 10.295 -8.486 -21.630 1.00 55.38 96 GLU A O 1
ATOM 744 N N . ARG A 1 97 ? 8.896 -8.363 -23.373 1.00 49.19 97 ARG A N 1
ATOM 745 C CA . ARG A 1 97 ? 8.952 -9.779 -23.759 1.00 49.19 97 ARG A CA 1
ATOM 746 C C . ARG A 1 97 ? 9.230 -9.972 -25.248 1.00 49.19 97 ARG A C 1
ATOM 748 O O . ARG A 1 97 ? 9.095 -11.085 -25.752 1.00 49.19 97 ARG A O 1
ATOM 755 N N . LEU A 1 98 ? 9.593 -8.904 -25.965 1.00 62.69 98 LEU A N 1
ATOM 756 C CA . LEU A 1 98 ? 9.947 -9.013 -27.373 1.00 62.69 98 LEU A CA 1
ATOM 757 C C . LEU A 1 98 ? 11.341 -9.633 -27.463 1.00 62.69 98 LEU A C 1
ATOM 759 O O . LEU A 1 98 ? 12.341 -8.980 -27.166 1.00 62.69 98 LEU A O 1
ATOM 763 N N . ASN A 1 99 ? 11.382 -10.904 -27.852 1.00 55.91 99 ASN A N 1
ATOM 764 C CA . ASN A 1 99 ? 12.630 -11.579 -28.149 1.00 55.91 99 ASN A CA 1
ATOM 765 C C . ASN A 1 99 ? 13.141 -11.102 -29.515 1.00 55.91 99 ASN A C 1
ATOM 767 O O . ASN A 1 99 ? 12.471 -11.303 -30.529 1.00 55.91 99 ASN A O 1
ATOM 771 N N . ILE A 1 100 ? 14.306 -10.454 -29.535 1.00 63.69 100 ILE A N 1
ATOM 772 C CA . ILE A 1 100 ? 14.931 -9.957 -30.770 1.00 63.69 100 ILE A CA 1
ATOM 773 C C . ILE A 1 100 ? 16.071 -10.857 -31.266 1.00 63.69 100 ILE A C 1
ATOM 775 O O . ILE A 1 100 ? 16.738 -10.507 -32.247 1.00 63.69 100 ILE A O 1
ATOM 779 N N . THR A 1 101 ? 16.273 -12.025 -30.639 1.00 56.22 101 THR A N 1
ATOM 780 C CA . THR A 1 101 ? 17.280 -13.003 -31.073 1.00 56.22 101 THR A CA 1
ATOM 781 C C . THR A 1 101 ? 16.989 -13.447 -32.509 1.00 56.22 101 THR A C 1
ATOM 783 O O . THR A 1 101 ? 15.899 -13.937 -32.807 1.00 56.22 101 THR A O 1
ATOM 786 N N . GLY A 1 102 ? 17.962 -13.281 -33.407 1.00 56.50 102 GLY A N 1
ATOM 787 C CA . GLY A 1 102 ? 17.867 -13.720 -34.807 1.00 56.50 102 GLY A CA 1
ATOM 788 C C . GLY A 1 102 ? 17.293 -12.696 -35.797 1.00 56.50 102 GLY A C 1
ATOM 789 O O . GLY A 1 102 ? 17.188 -12.999 -36.985 1.00 56.50 102 GLY A O 1
ATOM 790 N N . ILE A 1 103 ? 16.961 -11.471 -35.369 1.00 64.44 103 ILE A N 1
ATOM 791 C CA . ILE A 1 103 ? 16.526 -10.420 -36.304 1.00 64.44 103 ILE A CA 1
ATOM 792 C C . ILE A 1 103 ? 17.742 -9.853 -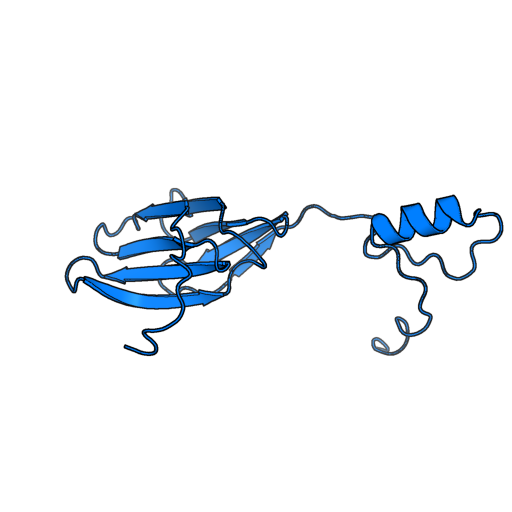37.056 1.00 64.44 103 ILE A C 1
ATOM 794 O O . ILE A 1 103 ? 18.573 -9.129 -36.498 1.00 64.44 103 ILE A O 1
ATOM 798 N N . HIS A 1 104 ? 17.830 -10.146 -38.354 1.00 58.75 104 HIS A N 1
ATOM 7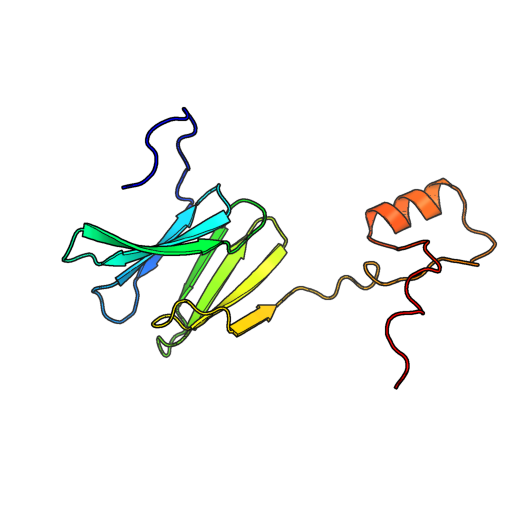99 C CA . HIS A 1 104 ? 18.828 -9.567 -39.254 1.00 58.75 104 HIS A CA 1
ATOM 800 C C . HIS A 1 104 ? 18.332 -8.227 -39.828 1.00 58.75 104 HIS A C 1
ATOM 802 O O . HIS A 1 104 ? 17.194 -8.123 -40.274 1.00 58.75 104 HIS A O 1
ATOM 808 N N . GLY A 1 105 ? 19.190 -7.197 -39.826 1.00 70.12 105 GLY A N 1
ATOM 809 C CA . GLY A 1 105 ? 18.896 -5.880 -40.420 1.00 70.12 105 GLY A CA 1
ATOM 810 C C . GLY A 1 105 ? 18.701 -4.718 -39.438 1.00 70.12 105 GLY A C 1
ATOM 811 O O . GLY A 1 105 ? 18.513 -3.589 -39.881 1.00 70.12 105 GLY A O 1
ATOM 812 N N . LEU A 1 106 ? 18.787 -4.952 -38.123 1.00 72.62 106 LEU A N 1
ATOM 813 C CA . LEU A 1 106 ? 18.748 -3.879 -37.121 1.00 72.62 106 LEU A CA 1
ATOM 814 C C . LEU A 1 106 ? 20.130 -3.241 -36.916 1.00 72.62 106 LEU A C 1
ATOM 816 O O . LEU A 1 106 ? 21.116 -3.941 -36.672 1.00 72.62 106 LEU A O 1
ATOM 820 N N . SER A 1 107 ? 20.191 -1.910 -36.949 1.00 78.81 107 SER A N 1
ATOM 821 C CA . SER A 1 107 ? 21.384 -1.141 -36.587 1.00 78.81 107 SER A CA 1
ATOM 822 C C . SER A 1 107 ? 21.650 -1.190 -35.079 1.00 78.81 107 SER A C 1
ATOM 824 O O . SER A 1 107 ? 20.757 -1.457 -34.270 1.00 78.81 107 SER A O 1
ATOM 826 N N . GLN A 1 108 ? 22.883 -0.882 -34.670 1.00 74.75 108 GLN A N 1
ATOM 827 C CA . GLN A 1 108 ? 23.261 -0.832 -33.254 1.00 74.75 108 GLN A CA 1
ATOM 828 C C . GLN A 1 108 ? 22.391 0.156 -32.454 1.00 74.75 108 GLN A C 1
ATOM 830 O O . GLN A 1 108 ? 22.007 -0.136 -31.324 1.00 74.75 108 GLN A O 1
ATOM 835 N N . ALA A 1 109 ? 22.010 1.284 -33.065 1.00 75.75 109 ALA A N 1
ATOM 836 C CA . ALA A 1 109 ? 21.118 2.267 -32.454 1.00 75.75 109 ALA A CA 1
ATOM 837 C C . ALA A 1 109 ? 19.686 1.728 -32.275 1.00 75.75 109 ALA A C 1
ATOM 839 O O . ALA A 1 109 ? 19.054 1.993 -31.256 1.00 75.75 109 ALA A O 1
ATOM 840 N N . GLN A 1 110 ? 19.187 0.927 -33.222 1.00 75.00 110 GLN A N 1
ATOM 841 C CA . GLN A 1 110 ? 17.862 0.301 -33.126 1.00 75.00 110 GLN A CA 1
ATOM 842 C C . GLN A 1 110 ? 17.823 -0.788 -32.047 1.00 75.00 110 GLN A C 1
ATOM 844 O O . GLN A 1 110 ? 16.857 -0.861 -31.292 1.00 75.00 110 GLN A O 1
ATOM 849 N N . LYS A 1 111 ? 18.891 -1.586 -31.916 1.00 70.44 111 LYS A N 1
ATOM 850 C CA . LYS A 1 111 ? 19.029 -2.558 -30.819 1.00 70.44 111 LYS A CA 1
ATOM 851 C C . LYS A 1 111 ? 19.106 -1.868 -29.457 1.00 70.44 111 LYS A C 1
ATOM 853 O O . LYS A 1 111 ? 18.410 -2.275 -28.535 1.00 70.44 111 LYS A O 1
ATOM 858 N N . ALA A 1 112 ? 19.878 -0.785 -29.344 1.00 69.81 112 ALA A N 1
ATOM 859 C CA . ALA A 1 112 ? 19.950 0.011 -28.119 1.00 69.81 112 ALA A CA 1
ATOM 860 C C . ALA A 1 112 ? 18.584 0.603 -27.729 1.00 69.81 112 ALA A C 1
ATOM 862 O O . ALA A 1 112 ? 18.205 0.556 -26.561 1.00 69.81 112 ALA A O 1
ATOM 863 N N . ALA A 1 113 ? 17.814 1.095 -28.705 1.00 72.75 113 ALA A N 1
ATOM 864 C CA . ALA A 1 113 ? 16.460 1.588 -28.472 1.00 72.75 113 ALA A CA 1
ATOM 865 C C . ALA A 1 113 ? 15.501 0.473 -28.016 1.00 72.75 113 ALA A C 1
ATOM 867 O O . ALA A 1 113 ? 14.728 0.676 -27.087 1.00 72.75 113 ALA A O 1
ATOM 868 N N . LEU A 1 114 ? 15.573 -0.718 -28.617 1.00 69.31 114 LEU A N 1
ATOM 869 C CA . LEU A 1 114 ? 14.739 -1.863 -28.232 1.00 69.31 114 LEU A CA 1
ATOM 870 C C . LEU A 1 114 ? 15.091 -2.400 -26.839 1.00 69.31 114 LEU A C 1
ATOM 872 O O . LEU A 1 114 ? 14.185 -2.692 -26.061 1.00 69.31 114 LEU A O 1
ATOM 876 N N . HIS A 1 115 ? 16.374 -2.446 -26.477 1.00 66.50 115 HIS A N 1
ATOM 877 C CA . HIS A 1 115 ? 16.795 -2.762 -25.109 1.00 66.50 115 HIS A CA 1
ATOM 878 C C . HIS A 1 115 ? 16.316 -1.716 -24.098 1.00 66.50 115 HIS A C 1
ATOM 880 O O . HIS A 1 115 ? 15.844 -2.085 -23.026 1.00 66.50 115 HIS A O 1
ATOM 886 N N . ALA A 1 116 ? 16.356 -0.425 -24.446 1.00 66.62 116 ALA A N 1
ATOM 887 C CA . ALA A 1 116 ? 15.804 0.636 -23.600 1.00 66.62 116 ALA A CA 1
ATOM 888 C C . ALA A 1 116 ? 14.277 0.516 -23.413 1.00 66.62 116 ALA A C 1
ATOM 890 O O . ALA A 1 116 ? 13.739 0.991 -22.415 1.00 66.62 116 ALA A O 1
ATOM 891 N N . LEU A 1 117 ? 13.585 -0.144 -24.348 1.00 66.38 117 LEU A N 1
ATOM 892 C CA . LEU A 1 117 ? 12.156 -0.463 -24.276 1.00 66.38 117 LEU A CA 1
ATOM 893 C C . LEU A 1 117 ? 11.859 -1.812 -23.589 1.00 66.38 117 LEU A C 1
ATOM 895 O O . LEU A 1 117 ? 10.688 -2.142 -23.405 1.00 66.38 117 LEU A O 1
ATOM 899 N N . GLY A 1 118 ? 12.884 -2.571 -23.185 1.00 60.19 118 GLY A N 1
ATOM 900 C CA . GLY A 1 118 ? 12.751 -3.824 -22.433 1.00 60.19 118 GLY A CA 1
ATOM 901 C C . GLY A 1 118 ? 12.946 -5.114 -23.239 1.00 60.19 118 GLY A C 1
ATOM 902 O O . GLY A 1 118 ? 12.739 -6.191 -22.687 1.00 60.19 118 GLY A O 1
ATOM 903 N N . ALA A 1 119 ? 13.349 -5.041 -24.512 1.00 66.62 119 ALA A N 1
ATOM 904 C CA . ALA A 1 119 ? 13.577 -6.232 -25.333 1.00 66.62 119 ALA A CA 1
ATOM 905 C C . ALA A 1 119 ? 14.726 -7.103 -24.792 1.00 66.62 119 ALA A C 1
ATOM 907 O O . ALA A 1 119 ? 15.781 -6.595 -24.387 1.00 66.62 119 ALA A O 1
ATOM 908 N N . LEU A 1 120 ? 14.523 -8.422 -24.829 1.00 64.75 120 LEU A N 1
ATOM 909 C CA . LEU A 1 120 ? 15.491 -9.431 -24.392 1.00 64.75 120 LEU A CA 1
ATOM 910 C C . LEU A 1 120 ? 16.210 -10.037 -25.609 1.00 64.75 120 LEU A C 1
ATOM 912 O O . LEU A 1 120 ? 15.606 -10.218 -26.665 1.00 64.75 120 LEU A O 1
ATOM 916 N N . ASP A 1 121 ? 17.490 -10.376 -25.441 1.00 62.22 121 ASP A N 1
ATOM 917 C CA . ASP A 1 121 ? 18.341 -10.994 -26.477 1.00 62.22 121 ASP A CA 1
ATOM 918 C C . ASP A 1 121 ? 18.984 -12.301 -25.968 1.00 62.22 121 ASP A C 1
ATOM 920 O O . ASP A 1 121 ? 20.171 -12.538 -26.158 1.00 62.22 121 ASP A O 1
ATOM 924 N N . ASN A 1 122 ? 18.236 -13.126 -25.218 1.00 54.00 122 ASN A N 1
ATOM 925 C CA . ASN A 1 122 ? 18.806 -14.303 -24.550 1.00 54.00 122 ASN A CA 1
ATOM 926 C C . ASN A 1 122 ? 18.050 -15.600 -24.888 1.00 54.00 122 ASN A C 1
ATOM 928 O O . ASN A 1 122 ? 16.881 -15.755 -24.530 1.00 54.00 122 ASN A O 1
ATOM 932 N N . GLU A 1 123 ? 18.742 -16.572 -25.493 1.00 50.28 123 GLU A N 1
ATOM 933 C CA . GLU A 1 123 ? 18.216 -17.917 -25.809 1.00 50.28 123 GLU A CA 1
ATOM 934 C C . GLU A 1 123 ? 17.917 -18.789 -24.566 1.00 50.28 123 GLU A C 1
ATOM 936 O O . GLU A 1 123 ? 17.458 -19.922 -24.680 1.00 50.28 123 GLU A O 1
ATOM 941 N N . ALA A 1 124 ? 18.113 -18.275 -23.349 1.00 46.59 124 ALA A N 1
ATOM 942 C CA . ALA A 1 124 ? 17.852 -19.003 -22.104 1.00 46.59 124 ALA A CA 1
ATOM 943 C C . ALA A 1 124 ? 16.359 -19.072 -21.698 1.00 46.59 124 ALA A C 1
ATOM 945 O O . ALA A 1 124 ? 16.009 -19.780 -20.754 1.00 46.59 124 ALA A O 1
ATOM 946 N N . GLY A 1 125 ? 15.462 -18.357 -22.389 1.00 45.00 125 GLY A N 1
ATOM 947 C CA . GLY A 1 125 ? 14.031 -18.295 -22.050 1.00 45.00 125 GLY A CA 1
ATOM 948 C C . GLY A 1 125 ? 13.201 -19.533 -22.418 1.00 45.00 125 GLY A C 1
ATOM 949 O O . GLY A 1 125 ? 12.053 -19.633 -21.993 1.00 45.00 125 GLY A O 1
ATOM 950 N N . LEU A 1 126 ? 13.754 -20.480 -23.185 1.00 45.06 126 LEU A N 1
ATOM 951 C CA . LEU A 1 126 ? 13.007 -21.639 -23.697 1.00 45.06 126 LEU A CA 1
ATOM 952 C C . LEU A 1 126 ? 13.121 -22.913 -22.839 1.00 45.06 126 LEU A C 1
ATOM 954 O O . LEU A 1 126 ? 12.460 -23.897 -23.152 1.00 45.06 126 LEU A O 1
ATOM 958 N N . SER A 1 127 ? 13.901 -22.926 -21.748 1.00 45.75 127 SER A N 1
ATOM 959 C CA . SER A 1 127 ? 14.161 -24.170 -20.992 1.00 45.75 127 SER A CA 1
ATOM 960 C C . SER A 1 127 ? 13.384 -24.346 -19.677 1.00 45.75 127 SER A C 1
ATOM 962 O O . SER A 1 127 ? 13.603 -25.347 -18.998 1.00 45.75 127 SER A O 1
ATOM 964 N N . LEU A 1 128 ? 12.483 -23.436 -19.286 1.00 41.19 128 LEU A N 1
ATOM 965 C CA . LEU A 1 128 ? 11.695 -23.599 -18.045 1.00 41.19 128 LEU A CA 1
ATOM 966 C C . LEU A 1 128 ? 10.218 -23.956 -18.252 1.00 41.19 128 LEU A C 1
ATOM 968 O O . LEU A 1 128 ? 9.482 -24.041 -17.275 1.00 41.19 128 LEU A O 1
ATOM 972 N N . TYR A 1 129 ? 9.790 -24.228 -19.485 1.00 38.53 129 TYR A N 1
ATOM 973 C CA . TYR A 1 129 ? 8.458 -24.769 -19.753 1.00 38.53 129 TYR A CA 1
ATOM 974 C C . TYR A 1 129 ? 8.528 -25.863 -20.825 1.00 38.53 129 TYR A C 1
ATOM 976 O O . TYR A 1 129 ? 8.496 -25.596 -22.022 1.00 38.53 129 TYR A O 1
ATOM 984 N N . SER A 1 130 ? 8.618 -27.111 -20.372 1.00 32.88 130 SER A N 1
ATOM 985 C CA . SER A 1 130 ? 8.089 -28.275 -21.091 1.00 32.88 130 SER A CA 1
ATOM 986 C C . SER A 1 130 ? 6.976 -28.896 -20.232 1.00 32.88 130 SER A C 1
ATOM 988 O O . SER A 1 130 ? 7.024 -28.715 -19.013 1.00 32.88 130 SER A O 1
ATOM 990 N N . PRO A 1 131 ? 5.955 -29.509 -20.861 1.00 50.12 131 PRO A N 1
ATOM 991 C CA . PRO A 1 131 ? 4.658 -29.816 -20.249 1.00 50.12 131 PRO A CA 1
ATOM 992 C C . PRO A 1 131 ? 4.705 -30.853 -19.124 1.00 50.12 131 PRO A C 1
ATOM 994 O O . PRO A 1 131 ? 5.585 -31.742 -19.164 1.00 50.12 131 PRO A O 1
#

Secondary structure (DSSP, 8-state):
------S----EEEEEE-TTSSEEEEEETTSEEEEEETTTTEEEEEEE--SS-EEEEEE-TTSSEEEEEETT-EEEEEETTT--EEEEEE---TTTT-B-TT-TT--HHHHHHHHHTT-B--GGGGSS---

InterPro domains:
  IPR001680 WD40 repeat [PF00400] (13-37)
  IPR001680 WD40 repeat [PF00400] (42-78)
  IPR001680 WD40 repeat [PS50082] (5-46)
  IPR001680 WD40 repeat [PS50082] (47-88)
  IPR001680 WD40 repeat [SM00320] (2-37)
  IPR001680 WD40 repeat [SM00320] (40-79)
  IPR015943 WD40/YVTN repeat-like-containing domain superfamily [G3DSA:2.130.10.10] (2-116)
  IPR019775 WD40 repeat, conserved site [PS00678] (66-80)
  IPR036322 WD40-repeat-containing domain superfamily [SSF50978] (12-90)

pLDDT: mean 78.91, std 18.61, range [32.88, 96.56]

Nearest PDB structures (foldseek):
  3ow8-assembly1_A  TM=9.355E-01  e=1.002E-07  Homo sapiens
  8ro1-assembly1_s  TM=9.206E-01  e=8.449E-08  Caenorhabditis elegans
  8shj-assembly2_B  TM=7.237E-01  e=7.982E-08  Homo sapiens
  7som-assembly1_S  TM=8.953E-01  e=2.710E-06  Chlamydomonas reinhardtii
  8t55-assembly2_B  TM=7.238E-01  e=1.769E-07  Homo sapiens

Foldseek 3Di:
DPDDDDPDPFDWQEKDDQPVNQWIWTWTQCQKIWIAGNVVRDTPDIDRHDPGGWNYWDADPVRQWIWTDHPRQWIWIAGPVVRHTDDIDHPPLVLLDAAPAPDPDDDPVRVVVSVVSNHDDDPPVPPPDDD

Sequence (131 aa):
MPGRSDGSQWHTYALTWAPDGATLVSGGGDGMLRWWDVARKECVRFCEAHQGTVQSLMVSPDGTLLASCGDDGALLLWELNSGKRVQLLRRDRPYERLNITGIHGLSQAQKAALHALGALDNEAGLSLYSP

Radius of gyration: 20.07 Å; Cα contacts (8 Å, |Δi|>4): 244; chains: 1; bounding box: 40×41×60 Å

Solvent-accessible surface area (backbone atoms only — not comparable to full-atom values): 7763 Å² total; per-residue (Å²): 134,92,77,93,83,70,94,70,79,70,50,72,64,21,65,40,70,42,83,82,75,45,41,38,39,37,20,19,52,76,6,32,36,35,34,28,36,61,90,79,72,39,77,79,45,74,45,87,72,36,75,35,33,22,62,42,52,46,64,43,96,87,50,54,35,32,40,37,32,27,71,64,63,43,37,38,34,24,34,51,89,77,68,43,78,73,47,80,49,59,77,86,57,80,35,57,75,35,71,56,70,87,67,83,88,70,51,74,68,54,51,52,50,40,45,74,54,38,32,43,77,63,89,74,77,69,78,85,70,79,136